Protein AF-A0AAN6GFD6-F1 (afdb_monomer_lite)

Structure (mmCIF, N/CA/C/O backbone):
data_AF-A0AAN6GFD6-F1
#
_entry.id   AF-A0AAN6GFD6-F1
#
loop_
_atom_site.group_PDB
_atom_site.id
_atom_site.type_symbol
_atom_site.label_atom_id
_atom_site.label_alt_id
_atom_site.label_comp_id
_atom_site.label_asym_id
_atom_site.label_entity_id
_atom_site.label_seq_id
_atom_site.pdbx_PDB_ins_code
_atom_site.Cartn_x
_atom_site.Cartn_y
_atom_site.Cartn_z
_atom_site.occupancy
_atom_site.B_iso_or_equiv
_atom_site.auth_seq_id
_atom_site.auth_comp_id
_atom_site.auth_asym_id
_atom_site.auth_atom_id
_atom_site.pdbx_PDB_model_num
ATOM 1 N N . MET A 1 1 ? -10.572 -31.420 23.585 1.00 39.12 1 MET A N 1
ATOM 2 C CA . MET A 1 1 ? -9.878 -30.923 24.792 1.00 39.12 1 MET A CA 1
ATOM 3 C C . MET A 1 1 ? -9.994 -29.406 24.809 1.00 39.12 1 MET A C 1
ATOM 5 O O . MET A 1 1 ? -9.438 -28.787 23.909 1.00 39.12 1 MET A O 1
ATOM 9 N N . PRO A 1 2 ? -10.768 -28.796 25.720 1.00 44.25 2 PRO A N 1
ATOM 10 C CA . PRO A 1 2 ? -10.802 -27.344 25.832 1.00 44.25 2 PRO A CA 1
ATOM 11 C C . PRO A 1 2 ? -9.477 -26.867 26.439 1.00 44.25 2 PRO A C 1
ATOM 13 O O . P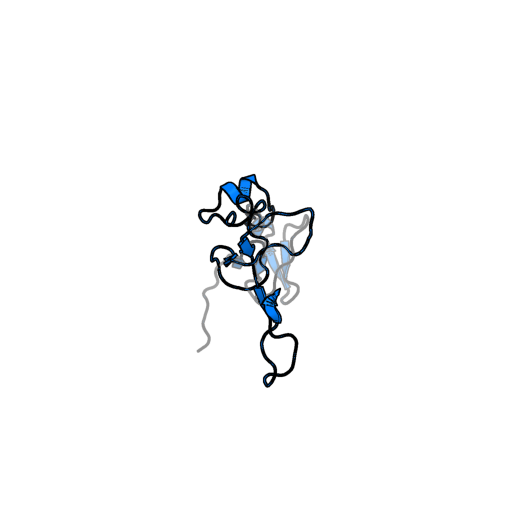RO A 1 2 ? -9.104 -27.247 27.546 1.00 44.25 2 PRO A O 1
ATOM 16 N N . SER A 1 3 ? -8.736 -26.083 25.660 1.00 44.50 3 SER A N 1
ATOM 17 C CA . SER A 1 3 ? -7.466 -25.491 26.064 1.00 44.50 3 SER A CA 1
ATOM 18 C C . SER A 1 3 ? -7.737 -24.403 27.103 1.00 44.50 3 SER A C 1
ATOM 20 O O . SER A 1 3 ? -8.156 -23.299 26.760 1.00 44.50 3 SER A O 1
ATOM 22 N N . HIS A 1 4 ? -7.520 -24.712 28.381 1.00 45.94 4 HIS A N 1
ATOM 23 C CA . HIS A 1 4 ? -7.549 -23.722 29.453 1.00 45.94 4 HIS A CA 1
ATOM 24 C C . HIS A 1 4 ? -6.319 -22.820 29.332 1.00 45.94 4 HIS A C 1
ATOM 26 O O . HIS A 1 4 ? -5.238 -23.131 29.828 1.00 45.94 4 HIS A O 1
ATOM 32 N N . ARG A 1 5 ? -6.484 -21.698 28.627 1.00 54.38 5 ARG A N 1
ATOM 33 C CA . ARG A 1 5 ? -5.522 -20.596 28.633 1.00 54.38 5 ARG A CA 1
ATOM 34 C C . ARG A 1 5 ? -5.600 -19.929 30.006 1.00 54.38 5 ARG A C 1
ATOM 36 O O . ARG A 1 5 ? -6.653 -19.419 30.383 1.00 54.38 5 ARG A O 1
ATOM 43 N N . SER A 1 6 ? -4.501 -19.969 30.752 1.00 52.78 6 SER A N 1
ATOM 44 C CA . SER A 1 6 ? -4.344 -19.255 32.021 1.00 52.78 6 SER A CA 1
ATOM 45 C C . SER A 1 6 ? -4.750 -17.785 31.846 1.00 52.78 6 SER A C 1
ATOM 47 O O . SER A 1 6 ? -4.346 -17.177 30.847 1.00 52.78 6 SER A O 1
ATOM 49 N N . PRO A 1 7 ? -5.533 -17.189 32.763 1.00 51.19 7 PRO A N 1
ATOM 50 C CA . PRO A 1 7 ? -5.899 -15.786 32.657 1.00 51.19 7 PRO A CA 1
ATOM 51 C C . PRO A 1 7 ? -4.647 -14.939 32.890 1.00 51.19 7 PRO A C 1
ATOM 53 O O . PRO A 1 7 ? -4.222 -14.728 34.023 1.00 51.19 7 PRO A O 1
ATOM 56 N N . SER A 1 8 ? -4.026 -14.465 31.809 1.00 49.62 8 SER A N 1
ATOM 57 C CA . SER A 1 8 ? -3.076 -13.365 31.914 1.00 49.62 8 SER A CA 1
ATOM 58 C C . SER A 1 8 ? -3.872 -12.124 32.308 1.00 49.62 8 SER A C 1
ATOM 60 O O . SER A 1 8 ? -4.836 -11.756 31.636 1.00 49.62 8 SER A O 1
ATOM 62 N N . THR A 1 9 ? -3.474 -11.462 33.385 1.00 58.16 9 THR A N 1
ATOM 63 C CA . THR A 1 9 ? -4.156 -10.285 33.950 1.00 58.16 9 THR A CA 1
ATOM 64 C C . THR A 1 9 ? -4.077 -9.034 33.060 1.00 58.16 9 THR A C 1
ATOM 66 O O . THR A 1 9 ? -4.578 -7.979 33.427 1.00 58.16 9 THR A O 1
ATOM 69 N N . THR A 1 10 ? -3.459 -9.131 31.882 1.00 62.75 10 THR A N 1
ATOM 70 C CA . THR A 1 10 ? -3.169 -8.030 30.951 1.00 62.75 10 THR A CA 1
ATOM 71 C C . THR A 1 10 ? -3.744 -8.318 29.564 1.00 62.75 10 THR A C 1
ATOM 73 O O . THR A 1 10 ? -3.659 -9.462 29.125 1.00 62.75 10 THR A O 1
ATOM 76 N N . ALA A 1 11 ? -4.327 -7.315 28.878 1.00 66.50 11 ALA A N 1
ATOM 77 C CA . ALA A 1 11 ? -4.856 -7.384 27.497 1.00 66.50 11 ALA A CA 1
ATOM 78 C C . ALA A 1 11 ? -3.824 -7.941 26.481 1.00 66.50 11 ALA A C 1
ATOM 80 O O . ALA A 1 11 ? -2.624 -7.762 26.671 1.00 66.50 11 ALA A O 1
ATOM 81 N N . ASP A 1 12 ? -4.266 -8.648 25.427 1.00 75.00 12 ASP A N 1
ATOM 82 C CA . ASP A 1 12 ? -3.354 -9.142 24.378 1.00 75.00 12 ASP A CA 1
ATOM 83 C C . ASP A 1 12 ? -3.026 -7.960 23.463 1.00 75.00 12 ASP A C 1
ATOM 85 O O . ASP A 1 12 ? -3.935 -7.390 22.856 1.00 75.00 12 ASP A O 1
ATOM 89 N N . LYS A 1 13 ? -1.744 -7.576 23.409 1.00 80.56 13 LYS A N 1
ATOM 90 C CA . LYS A 1 13 ? -1.256 -6.430 22.631 1.00 80.56 13 LYS A CA 1
ATOM 91 C C . LYS A 1 13 ? -0.628 -6.909 21.325 1.00 80.56 13 LYS A C 1
ATOM 93 O O . LYS A 1 13 ? 0.306 -7.709 21.361 1.00 80.56 13 LYS A O 1
ATOM 98 N N . ILE A 1 14 ? -1.110 -6.412 20.185 1.00 85.50 14 ILE A N 1
ATOM 99 C CA . ILE A 1 14 ? -0.533 -6.688 18.861 1.00 85.50 14 ILE A CA 1
ATOM 100 C C . ILE A 1 14 ? -0.401 -5.360 18.110 1.00 85.50 14 ILE A C 1
ATOM 102 O O . ILE A 1 14 ? -1.368 -4.848 17.550 1.00 85.50 14 ILE A O 1
ATOM 106 N N . GLY A 1 15 ? 0.804 -4.784 18.096 1.00 83.31 15 GLY A N 1
ATOM 107 C CA . GLY A 1 15 ? 1.035 -3.469 17.491 1.00 83.31 15 GLY A CA 1
ATOM 108 C C . GLY A 1 15 ? 0.214 -2.374 18.182 1.00 83.31 15 GLY A C 1
ATOM 109 O O . GLY A 1 15 ? 0.361 -2.173 19.384 1.00 83.31 15 GLY A O 1
ATOM 110 N N . SER A 1 16 ? -0.645 -1.686 17.422 1.00 85.06 16 SER A N 1
ATOM 111 C CA . SER A 1 16 ? -1.604 -0.685 17.924 1.00 85.06 16 SER A CA 1
ATOM 112 C C . SER A 1 16 ? -2.904 -1.271 18.474 1.00 85.06 16 SER A C 1
ATOM 114 O O . SER A 1 16 ? -3.713 -0.537 19.035 1.00 85.06 16 SER A O 1
ATOM 116 N N . LEU A 1 17 ? -3.150 -2.561 18.247 1.00 89.31 17 LEU A N 1
ATOM 117 C CA . LEU A 1 17 ? -4.444 -3.186 18.478 1.00 89.31 17 LEU A CA 1
ATOM 118 C C . LEU A 1 17 ? -4.458 -3.897 19.830 1.00 89.31 17 LEU A C 1
ATOM 120 O O . LEU A 1 17 ? -3.545 -4.664 20.161 1.00 89.31 17 LEU A O 1
ATOM 124 N N . LEU A 1 18 ? -5.527 -3.668 20.592 1.00 90.00 18 LEU A N 1
ATOM 125 C CA . LEU A 1 18 ? -5.770 -4.300 21.883 1.00 90.00 18 LEU A CA 1
ATOM 126 C C . LEU A 1 18 ? -7.027 -5.160 21.826 1.00 90.00 18 LEU A C 1
ATOM 128 O O . LEU A 1 18 ? -8.085 -4.717 21.386 1.00 90.00 18 LEU A O 1
ATOM 132 N N . PHE A 1 19 ? -6.913 -6.397 22.307 1.00 91.56 19 PHE A N 1
ATOM 133 C CA . PHE A 1 19 ? -8.012 -7.359 22.293 1.00 91.56 19 PHE A CA 1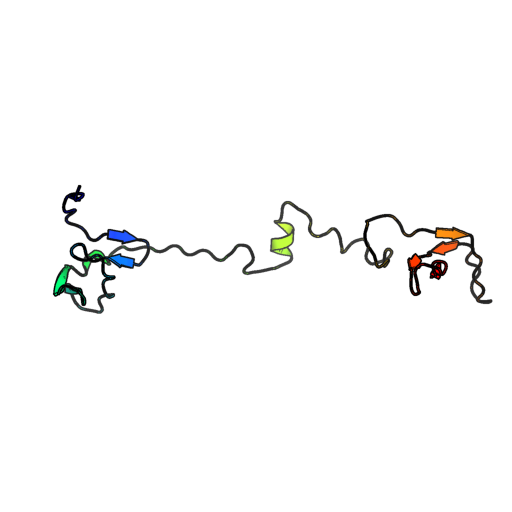
ATOM 134 C C . PHE A 1 19 ? -8.539 -7.648 23.699 1.00 91.56 19 PHE A C 1
ATOM 136 O O . PHE A 1 19 ? -7.795 -7.777 24.679 1.00 91.56 19 PHE A O 1
ATOM 143 N N . CYS A 1 20 ? -9.858 -7.795 23.786 1.00 91.06 20 CYS A N 1
ATOM 144 C CA . CYS A 1 20 ? -10.568 -8.154 24.997 1.00 91.06 20 CYS A CA 1
ATOM 145 C C . CYS A 1 20 ? -10.162 -9.557 25.465 1.00 91.06 20 CYS A C 1
ATOM 147 O O . CYS A 1 20 ? -10.341 -10.540 24.749 1.00 91.06 20 CYS A O 1
ATOM 149 N N . LYS A 1 21 ? -9.715 -9.679 26.718 1.00 87.50 21 LYS A N 1
ATOM 150 C CA . LYS A 1 21 ? -9.316 -10.965 27.322 1.00 87.50 21 LYS A CA 1
ATOM 151 C C . LYS A 1 21 ? -10.438 -11.989 27.433 1.00 87.50 21 LYS A C 1
ATOM 153 O O . LYS A 1 21 ? -10.164 -13.181 27.502 1.00 87.50 21 LYS A O 1
ATOM 158 N N . ARG A 1 22 ? -11.688 -11.526 27.489 1.00 90.44 22 ARG A N 1
ATOM 159 C CA . ARG A 1 22 ? -12.854 -12.381 27.726 1.00 90.44 22 ARG A CA 1
ATOM 160 C C . ARG A 1 22 ? -13.395 -13.003 26.440 1.00 90.44 22 ARG A C 1
ATOM 162 O O . ARG A 1 22 ? -13.709 -14.184 26.434 1.00 90.44 22 ARG A O 1
ATOM 169 N N . CYS A 1 23 ? -13.522 -12.210 25.376 1.00 92.44 23 CYS A N 1
ATOM 170 C CA . CYS A 1 23 ? -14.181 -12.633 24.134 1.00 92.44 23 CYS A CA 1
ATOM 171 C C . CYS A 1 23 ? -13.309 -12.514 22.877 1.00 92.44 23 CYS A C 1
ATOM 173 O O . CYS A 1 23 ? -13.742 -12.926 21.809 1.00 92.44 23 CYS A O 1
ATOM 175 N N . GLY A 1 24 ? -12.110 -11.932 22.973 1.00 90.19 24 GLY A N 1
ATOM 176 C CA . GLY A 1 24 ? -11.223 -11.729 21.826 1.00 90.19 24 GLY A CA 1
ATOM 177 C C . GLY A 1 24 ? -11.639 -10.607 20.868 1.00 90.19 24 GLY A C 1
ATOM 178 O O . GLY A 1 24 ? -10.968 -10.415 19.863 1.00 90.19 24 GLY A O 1
ATOM 179 N N . SER A 1 25 ? -12.705 -9.849 21.156 1.00 92.69 25 SER A N 1
ATOM 180 C CA . SER A 1 25 ? -13.077 -8.667 20.361 1.00 92.69 25 SER A CA 1
ATOM 181 C C . SER A 1 25 ? -12.010 -7.576 20.452 1.00 92.69 25 SER A C 1
ATOM 183 O O . SER A 1 25 ? -11.417 -7.389 21.517 1.00 92.69 25 SER A O 1
ATOM 185 N N . LEU A 1 26 ? -11.822 -6.815 19.372 1.00 93.25 26 LEU A N 1
ATOM 186 C CA . LEU A 1 26 ? -11.033 -5.584 19.394 1.00 93.25 26 LEU A CA 1
ATOM 187 C C . LEU A 1 26 ? -11.659 -4.593 20.394 1.00 93.25 26 LEU A C 1
ATOM 189 O O . LEU A 1 26 ? -12.887 -4.487 20.465 1.00 93.25 26 LEU A O 1
ATOM 193 N N . LEU A 1 27 ? -10.824 -3.951 21.211 1.00 91.56 27 LEU A N 1
ATOM 194 C CA . LEU A 1 27 ? -11.218 -2.881 22.125 1.00 91.56 27 LEU A CA 1
ATOM 195 C C . LEU A 1 27 ? -11.104 -1.532 21.415 1.00 91.56 27 LEU A C 1
ATOM 197 O O . LEU A 1 27 ? -10.177 -1.323 20.635 1.00 91.56 27 LEU A O 1
ATOM 201 N N . ASP A 1 28 ? -12.017 -0.618 21.727 1.00 89.12 28 ASP A N 1
ATOM 202 C CA . ASP A 1 28 ? -11.977 0.739 21.189 1.00 89.12 28 ASP A CA 1
ATOM 203 C C . ASP A 1 28 ? -10.835 1.548 21.815 1.00 89.12 28 ASP A C 1
ATOM 205 O O . ASP A 1 28 ? -10.361 1.248 22.919 1.00 89.12 28 ASP A O 1
ATOM 209 N N . ILE A 1 29 ? -10.370 2.558 21.079 1.00 87.62 29 ILE A N 1
ATOM 210 C CA . ILE A 1 29 ? -9.336 3.483 21.546 1.00 87.62 29 ILE A CA 1
ATOM 211 C C . ILE A 1 29 ? -9.998 4.460 22.530 1.00 87.62 29 ILE A C 1
ATOM 213 O O . ILE A 1 29 ? -10.943 5.148 22.132 1.00 87.62 29 ILE A O 1
ATOM 217 N N . PRO A 1 30 ? -9.539 4.539 23.792 1.00 86.94 30 PRO A N 1
ATOM 218 C CA . PRO A 1 30 ? -10.085 5.480 24.759 1.00 86.94 30 PRO A CA 1
ATOM 219 C C . PRO A 1 30 ? -9.768 6.917 24.332 1.00 86.94 30 PRO A C 1
ATOM 221 O O . PRO A 1 30 ? -8.675 7.208 23.849 1.00 86.94 30 PRO A O 1
ATOM 224 N N . GLY A 1 31 ? -10.739 7.816 24.510 1.00 83.44 31 GLY A N 1
ATOM 225 C CA . GLY A 1 31 ? -10.525 9.260 24.406 1.00 83.44 31 GLY A CA 1
ATOM 226 C C . GLY A 1 31 ? -9.931 9.807 25.706 1.00 83.44 31 GLY A C 1
ATOM 227 O O . GLY A 1 31 ? -8.745 9.661 25.961 1.00 83.44 31 GLY A O 1
ATOM 228 N N . ASN A 1 32 ? -10.783 10.403 26.546 1.00 84.62 32 ASN A N 1
ATOM 229 C CA . ASN A 1 32 ? -10.428 10.889 27.893 1.00 84.62 32 ASN A CA 1
ATOM 230 C C . ASN A 1 32 ? -10.995 9.990 29.009 1.00 84.62 32 ASN A C 1
ATOM 232 O O . ASN A 1 32 ? -11.230 10.450 30.123 1.00 84.62 32 ASN A O 1
ATOM 236 N N . GLU A 1 33 ? -11.334 8.747 28.683 1.00 88.06 33 GLU A N 1
ATOM 237 C CA . GLU A 1 33 ? -11.968 7.813 29.611 1.00 88.06 33 GLU A CA 1
ATOM 238 C C . GLU A 1 33 ? -10.904 6.938 30.268 1.00 88.06 33 GLU A C 1
ATOM 240 O O . GLU A 1 33 ? -10.075 6.368 29.567 1.00 88.06 33 GLU A O 1
ATOM 245 N N . ASP A 1 34 ? -10.975 6.759 31.589 1.00 89.56 34 ASP A N 1
ATOM 246 C CA . ASP A 1 34 ? -10.056 5.876 32.327 1.00 89.56 34 ASP A CA 1
ATOM 247 C C . ASP A 1 34 ? -10.399 4.383 32.153 1.00 89.56 34 ASP A C 1
ATOM 249 O O . ASP A 1 34 ? -9.637 3.500 32.546 1.00 89.56 34 ASP A O 1
ATOM 253 N N . ILE A 1 35 ? -11.574 4.071 31.592 1.00 91.19 35 ILE A N 1
ATOM 254 C CA . ILE A 1 35 ? -12.098 2.707 31.477 1.00 91.19 35 ILE A CA 1
ATOM 255 C C . ILE A 1 35 ? -12.664 2.476 30.080 1.00 91.19 35 I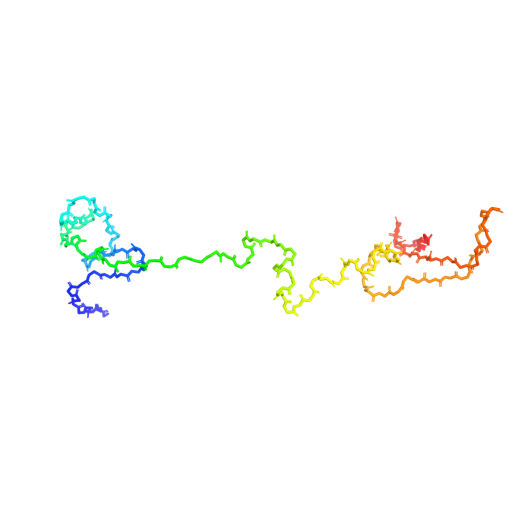LE A C 1
ATOM 257 O O . ILE A 1 35 ? -13.612 3.135 29.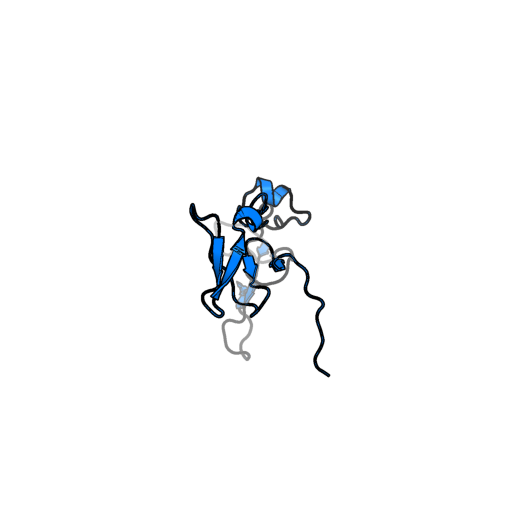668 1.00 91.19 35 ILE A O 1
ATOM 261 N N . ILE A 1 36 ? -12.175 1.439 29.408 1.00 90.75 36 ILE A N 1
ATOM 262 C CA . ILE A 1 36 ? -12.681 0.970 28.119 1.00 90.75 36 ILE A CA 1
ATOM 263 C C . ILE A 1 36 ? -13.668 -0.168 28.344 1.00 90.75 36 ILE A C 1
ATOM 265 O O . ILE A 1 36 ? -13.368 -1.156 29.022 1.00 90.75 36 ILE A O 1
ATOM 269 N N . LYS A 1 37 ? -14.843 -0.074 27.723 1.00 92.56 37 LYS A N 1
ATOM 270 C CA . LYS A 1 37 ? -15.856 -1.134 27.728 1.00 92.56 37 LYS A CA 1
ATOM 271 C C . LYS A 1 37 ? -15.819 -1.903 26.415 1.00 92.56 37 LYS A C 1
ATOM 273 O O . LYS A 1 37 ? -15.947 -1.332 25.343 1.00 92.56 37 LYS A O 1
ATOM 278 N N . CYS A 1 38 ? -15.706 -3.223 26.493 1.00 92.56 38 CYS A N 1
ATOM 279 C CA . CYS A 1 38 ? -15.815 -4.085 25.325 1.00 92.56 38 CYS A CA 1
ATOM 280 C C . CYS A 1 38 ? -17.262 -4.125 24.812 1.00 92.56 38 CYS A C 1
ATOM 282 O O . CYS A 1 38 ? -18.148 -4.593 25.529 1.00 92.56 38 CYS A O 1
ATOM 284 N N . ALA A 1 39 ? -17.486 -3.736 23.555 1.00 92.06 39 ALA A N 1
ATOM 285 C CA . ALA A 1 39 ? -18.810 -3.746 22.929 1.00 92.06 39 ALA A CA 1
ATOM 286 C C . ALA A 1 39 ? -19.464 -5.144 22.868 1.00 92.06 39 ALA A C 1
ATOM 288 O O . ALA A 1 39 ? -20.678 -5.263 22.992 1.00 92.06 39 ALA A O 1
ATOM 289 N N . ALA A 1 40 ? -18.672 -6.213 22.722 1.00 93.00 40 ALA A N 1
ATOM 290 C CA . ALA A 1 40 ? -19.195 -7.570 22.533 1.00 93.00 40 ALA A CA 1
ATOM 291 C C . ALA A 1 40 ? -19.622 -8.278 23.833 1.00 93.00 40 ALA A C 1
ATOM 293 O O . ALA A 1 40 ? -20.582 -9.041 23.837 1.00 93.00 40 ALA A O 1
ATOM 294 N N . CYS A 1 41 ? -18.891 -8.081 24.935 1.00 93.62 41 CYS A N 1
ATOM 295 C CA . CYS A 1 41 ? -19.097 -8.846 26.178 1.00 93.62 41 CYS A CA 1
ATOM 296 C C . CYS A 1 41 ? -19.156 -7.986 27.446 1.00 93.62 41 CYS A C 1
ATOM 298 O O . CYS A 1 41 ? -19.035 -8.526 28.552 1.00 93.62 41 CYS A O 1
ATOM 300 N N . THR A 1 42 ? -19.237 -6.661 27.267 1.00 92.31 42 THR A N 1
ATOM 301 C CA . THR A 1 42 ? -19.335 -5.622 28.308 1.00 92.31 42 THR A CA 1
ATOM 302 C C . THR A 1 42 ? -18.229 -5.658 29.363 1.00 92.31 42 THR A C 1
ATOM 304 O O . THR A 1 42 ? -18.367 -5.079 30.440 1.00 92.31 42 THR A O 1
ATOM 307 N N . TYR A 1 43 ? -17.121 -6.346 29.081 1.00 92.06 43 TYR A N 1
ATOM 308 C CA . TYR A 1 43 ? -15.963 -6.377 29.964 1.00 92.06 43 TYR A CA 1
ATOM 309 C C . TYR A 1 43 ? -15.280 -5.012 29.999 1.00 92.06 43 TYR A C 1
ATOM 311 O O . TYR A 1 43 ? -15.021 -4.431 28.947 1.00 92.06 43 TYR A O 1
ATOM 319 N N . THR A 1 44 ? -14.978 -4.531 31.198 1.00 91.31 44 THR A N 1
ATOM 320 C CA . THR A 1 44 ? -14.265 -3.277 31.445 1.00 91.31 44 THR A CA 1
ATOM 321 C C . THR A 1 44 ? -12.774 -3.529 31.605 1.00 91.31 44 THR A C 1
ATOM 323 O O . THR A 1 44 ? -12.388 -4.463 32.307 1.00 91.31 44 THR A O 1
ATOM 326 N N . GLN A 1 45 ? -11.956 -2.680 30.995 1.00 87.38 45 GLN A N 1
ATOM 327 C CA . GLN A 1 45 ? -10.502 -2.671 31.126 1.00 87.38 45 GLN A CA 1
ATOM 328 C C . GLN A 1 45 ? -10.004 -1.250 31.370 1.00 87.38 45 GLN A C 1
ATOM 330 O O . GLN A 1 45 ? -10.632 -0.300 30.918 1.00 87.38 45 GLN A O 1
ATOM 335 N N . ASP A 1 46 ? -8.885 -1.116 32.071 1.00 90.19 46 ASP A N 1
ATOM 336 C CA . ASP A 1 46 ? -8.245 0.174 32.335 1.00 90.19 46 ASP A CA 1
ATOM 337 C C . ASP A 1 46 ? -7.649 0.765 31.042 1.00 90.19 46 ASP A C 1
ATOM 339 O O . ASP A 1 46 ? -7.007 0.053 30.258 1.00 90.19 46 ASP A O 1
ATOM 343 N N . ALA A 1 47 ? -7.883 2.056 30.804 1.00 88.25 47 ALA A N 1
ATOM 344 C CA . ALA A 1 47 ? -7.386 2.780 29.640 1.00 88.25 47 ALA A CA 1
ATOM 345 C C . ALA A 1 47 ? -5.866 2.952 29.629 1.00 88.25 47 ALA A C 1
ATOM 347 O O . ALA A 1 47 ? -5.282 2.991 28.547 1.00 88.25 47 ALA A O 1
ATOM 348 N N . SER A 1 48 ? -5.211 2.908 30.793 1.00 86.44 48 SER A N 1
ATOM 349 C CA . SER A 1 48 ? -3.745 2.950 30.917 1.00 86.44 48 SER A CA 1
ATOM 350 C C . SER A 1 48 ? -3.030 1.815 30.173 1.00 86.44 48 SER A C 1
ATOM 352 O O . SER A 1 48 ? -1.830 1.870 29.908 1.00 86.44 48 SER A O 1
ATOM 354 N N . ILE A 1 49 ? -3.758 0.772 29.757 1.00 83.06 49 ILE A N 1
ATOM 355 C CA . ILE A 1 49 ? -3.227 -0.283 28.888 1.00 83.06 49 ILE A CA 1
ATOM 356 C C . ILE A 1 49 ? -2.777 0.278 27.524 1.00 83.06 49 ILE A C 1
ATOM 358 O O . ILE A 1 49 ? -1.869 -0.312 26.918 1.00 83.06 49 ILE A O 1
ATOM 362 N N . TYR A 1 50 ? -3.370 1.389 27.065 1.00 82.94 50 TYR A N 1
ATOM 363 C CA . TYR A 1 50 ? -2.967 2.109 25.854 1.00 82.94 50 TYR A CA 1
ATOM 364 C C . TYR A 1 50 ? -1.728 2.998 26.048 1.00 82.94 50 TYR A C 1
ATOM 366 O O . TYR A 1 50 ? -1.115 3.411 25.059 1.00 82.94 50 TYR A O 1
ATOM 374 N N . ASP A 1 51 ? -1.312 3.259 27.286 1.00 82.69 51 ASP A N 1
ATOM 375 C CA . ASP A 1 51 ? -0.161 4.116 27.547 1.00 82.69 51 ASP A CA 1
ATOM 376 C C . ASP A 1 51 ? 1.154 3.441 27.136 1.00 82.69 51 ASP A C 1
ATOM 378 O O . ASP A 1 51 ? 1.309 2.214 27.157 1.00 82.69 51 ASP A O 1
ATOM 382 N N . ASN A 1 52 ? 2.138 4.269 26.773 1.00 78.75 52 ASN A N 1
ATOM 383 C CA . ASN A 1 52 ? 3.493 3.856 26.389 1.00 78.75 52 ASN A CA 1
ATOM 384 C C . ASN A 1 52 ? 3.569 2.886 25.191 1.00 78.75 52 ASN A C 1
ATOM 386 O O . ASN A 1 52 ? 4.562 2.171 25.027 1.00 78.75 52 ASN A O 1
ATOM 390 N N . MET A 1 53 ? 2.557 2.864 24.317 1.00 79.44 53 MET A N 1
ATOM 391 C CA . MET A 1 53 ? 2.617 2.100 23.070 1.00 79.44 53 MET A CA 1
ATOM 392 C C . MET A 1 53 ? 3.370 2.886 21.995 1.00 79.44 53 MET A C 1
ATOM 394 O O . MET A 1 53 ? 2.959 3.969 21.587 1.00 79.44 53 MET A O 1
ATOM 398 N N . THR A 1 54 ? 4.481 2.327 21.513 1.00 86.25 54 THR A N 1
ATOM 399 C CA . THR A 1 54 ? 5.273 2.920 20.429 1.00 86.25 54 THR A CA 1
ATOM 400 C C . THR A 1 54 ? 5.139 2.082 19.165 1.00 86.25 54 THR A C 1
ATOM 402 O O . THR A 1 54 ? 5.387 0.877 19.164 1.00 86.25 54 THR A O 1
ATOM 405 N N . ILE A 1 55 ? 4.735 2.726 18.071 1.00 86.69 55 ILE A N 1
ATOM 406 C CA . ILE A 1 55 ? 4.613 2.092 16.757 1.00 86.69 55 ILE A CA 1
ATOM 407 C C . ILE A 1 55 ? 5.671 2.717 15.862 1.00 86.69 55 ILE A C 1
ATOM 409 O O . ILE A 1 55 ? 5.614 3.905 15.554 1.00 86.69 55 ILE A O 1
ATOM 413 N N . GLN A 1 56 ? 6.645 1.913 15.446 1.00 91.88 56 GLN A N 1
ATOM 414 C CA . GLN A 1 56 ? 7.649 2.347 14.484 1.00 91.88 56 GLN A CA 1
ATOM 415 C C . GLN A 1 56 ? 7.218 1.934 13.083 1.00 91.88 56 GLN A C 1
ATOM 417 O O . GLN A 1 56 ? 7.255 0.755 12.732 1.00 91.88 56 GLN A O 1
ATOM 422 N N . THR A 1 57 ? 6.833 2.911 12.271 1.00 93.62 57 THR A N 1
ATOM 423 C CA . THR A 1 57 ? 6.605 2.713 10.841 1.00 93.62 57 THR A CA 1
ATOM 424 C C . THR A 1 57 ? 7.841 3.156 10.064 1.00 93.62 57 THR A C 1
ATOM 426 O O . THR A 1 57 ? 8.515 4.127 10.411 1.00 93.62 57 THR A O 1
ATOM 429 N N . LYS A 1 58 ? 8.178 2.413 9.011 1.00 95.00 58 LYS A N 1
ATOM 430 C CA . LYS A 1 58 ? 9.220 2.784 8.050 1.00 95.00 58 LYS A CA 1
ATOM 431 C C . LYS A 1 58 ? 8.589 2.817 6.669 1.00 95.00 58 LYS A C 1
ATOM 433 O O . LYS A 1 58 ? 7.707 2.010 6.377 1.00 95.00 58 LYS A O 1
ATOM 438 N N . SER A 1 59 ? 9.027 3.749 5.831 1.00 95.75 59 SER A N 1
ATOM 439 C CA . SER A 1 59 ? 8.606 3.771 4.434 1.00 95.75 59 SER A CA 1
ATOM 440 C C . SER A 1 59 ? 9.090 2.513 3.713 1.00 95.75 59 SER A C 1
ATOM 442 O O . SER A 1 59 ? 10.146 1.959 4.032 1.00 95.75 59 SER A O 1
ATOM 444 N N . HIS A 1 60 ? 8.312 2.067 2.726 1.00 93.12 60 HIS A N 1
ATOM 445 C CA . HIS A 1 60 ? 8.740 0.997 1.830 1.00 93.12 60 HIS A CA 1
ATOM 446 C C . HIS A 1 60 ? 10.056 1.407 1.134 1.00 93.12 60 HIS A C 1
ATOM 448 O O . HIS A 1 60 ? 10.195 2.582 0.773 1.00 93.12 60 HIS A O 1
ATOM 454 N N . PRO A 1 61 ? 11.021 0.490 0.919 1.00 87.81 61 PRO A N 1
ATOM 455 C CA . PRO A 1 61 ? 12.294 0.812 0.266 1.00 87.81 61 PRO A CA 1
ATOM 456 C C . PRO A 1 61 ? 12.127 1.493 -1.100 1.00 87.81 61 PRO A C 1
ATOM 458 O O . PRO A 1 61 ? 12.948 2.337 -1.450 1.00 87.81 61 PRO A O 1
ATOM 461 N N . ASP A 1 62 ? 11.036 1.214 -1.811 1.00 85.56 62 ASP A N 1
ATOM 462 C CA . ASP A 1 62 ? 10.742 1.793 -3.130 1.00 85.56 62 ASP A CA 1
ATOM 463 C C . ASP A 1 62 ? 9.705 2.926 -3.104 1.00 85.56 62 ASP A C 1
ATOM 465 O O . ASP A 1 62 ? 9.293 3.406 -4.152 1.00 85.56 62 ASP A O 1
ATOM 469 N N . ALA A 1 63 ? 9.291 3.402 -1.922 1.00 92.00 63 ALA A N 1
ATOM 470 C CA . ALA A 1 63 ? 8.339 4.516 -1.815 1.00 92.00 63 ALA A CA 1
ATOM 471 C C . ALA A 1 63 ? 8.879 5.832 -2.411 1.00 92.00 63 ALA A C 1
ATOM 473 O O . ALA A 1 63 ? 8.108 6.737 -2.717 1.00 92.00 63 ALA A O 1
ATOM 474 N N . PHE A 1 64 ? 10.204 5.941 -2.563 1.00 90.88 64 PHE A N 1
ATOM 475 C CA . PHE A 1 64 ? 10.890 7.138 -3.050 1.00 90.88 64 PHE A CA 1
ATOM 476 C C . PHE A 1 64 ? 11.948 6.769 -4.103 1.00 90.88 64 PHE A C 1
ATOM 478 O O . PHE A 1 64 ? 13.144 6.711 -3.769 1.00 90.88 64 PHE A O 1
ATOM 485 N N . PRO A 1 65 ? 11.537 6.485 -5.354 1.00 89.69 65 PRO A N 1
ATOM 486 C CA . PRO A 1 65 ? 12.471 6.231 -6.444 1.00 89.69 65 PRO A CA 1
ATOM 487 C C . PRO A 1 65 ? 13.264 7.507 -6.753 1.00 89.69 65 PRO A C 1
ATOM 489 O O . PRO A 1 65 ? 12.703 8.588 -6.913 1.00 89.69 65 PRO A O 1
ATOM 492 N N . SER A 1 66 ? 14.591 7.400 -6.783 1.00 90.25 66 SER A N 1
ATOM 493 C CA . SER A 1 66 ? 15.491 8.512 -7.112 1.00 90.25 66 SER A CA 1
ATOM 494 C C . SER A 1 66 ? 16.833 7.991 -7.609 1.00 90.25 66 SER A C 1
ATOM 496 O O . SER A 1 66 ? 17.230 6.877 -7.260 1.00 90.25 66 SER A O 1
ATOM 498 N N . VAL A 1 67 ? 17.569 8.829 -8.343 1.00 88.62 67 VAL A N 1
ATOM 499 C CA . VAL A 1 67 ? 18.930 8.518 -8.818 1.00 88.62 67 VAL A CA 1
ATOM 500 C C . VAL A 1 67 ? 19.853 8.160 -7.646 1.00 88.62 67 VAL A C 1
ATOM 502 O O . VAL A 1 67 ? 20.551 7.153 -7.679 1.00 88.62 67 VAL A O 1
ATOM 505 N N . LEU A 1 68 ? 19.791 8.915 -6.542 1.00 88.94 68 LEU A N 1
ATOM 506 C CA . LEU A 1 68 ? 20.579 8.629 -5.335 1.00 88.94 68 LEU A CA 1
ATOM 507 C C . LEU A 1 68 ? 20.241 7.271 -4.702 1.00 88.94 68 LEU A C 1
ATOM 509 O O . LEU A 1 68 ? 21.117 6.637 -4.117 1.00 88.94 68 LEU A O 1
ATOM 513 N N . ARG A 1 69 ? 18.982 6.822 -4.791 1.00 85.88 69 ARG A N 1
ATOM 514 C CA . ARG A 1 69 ? 18.568 5.497 -4.312 1.00 85.88 69 ARG A CA 1
ATOM 515 C C . ARG A 1 69 ? 19.019 4.395 -5.263 1.00 85.88 69 ARG A C 1
ATOM 517 O O . ARG A 1 69 ? 19.491 3.370 -4.784 1.00 85.88 69 ARG A O 1
ATOM 524 N N . GLN A 1 70 ? 18.918 4.614 -6.571 1.00 85.19 70 GLN A N 1
ATOM 525 C CA . GLN A 1 70 ? 19.417 3.685 -7.584 1.00 85.19 70 GLN A CA 1
ATOM 526 C C . GLN A 1 70 ? 20.925 3.454 -7.419 1.00 85.19 70 GLN A C 1
ATOM 528 O O . GLN A 1 70 ? 21.367 2.313 -7.390 1.00 85.19 70 GLN A O 1
ATOM 533 N N . ASN A 1 71 ? 21.690 4.510 -7.131 1.00 85.12 71 ASN A N 1
ATOM 534 C CA . ASN A 1 71 ? 23.126 4.423 -6.834 1.00 85.12 71 ASN A CA 1
ATOM 535 C C . ASN A 1 71 ? 23.461 3.664 -5.533 1.00 85.12 71 ASN A C 1
ATOM 537 O O . ASN A 1 71 ? 24.617 3.325 -5.302 1.00 85.12 71 ASN A O 1
ATOM 541 N N . ARG A 1 72 ? 22.477 3.411 -4.656 1.00 84.69 72 ARG A N 1
ATOM 542 C CA . ARG A 1 72 ? 22.634 2.572 -3.453 1.00 84.69 72 ARG A CA 1
ATOM 543 C C . ARG A 1 72 ? 22.268 1.105 -3.695 1.00 84.69 72 ARG A C 1
ATOM 545 O O . ARG A 1 72 ? 22.436 0.297 -2.783 1.00 84.69 72 ARG A O 1
ATOM 552 N N . GLN A 1 73 ? 21.731 0.757 -4.865 1.00 83.75 73 GLN A N 1
ATOM 553 C CA . GLN A 1 73 ? 21.413 -0.626 -5.210 1.00 83.75 73 GLN A CA 1
ATOM 554 C C . GLN A 1 73 ? 22.700 -1.381 -5.566 1.00 83.75 73 GLN A C 1
ATOM 556 O O . GLN A 1 73 ? 23.562 -0.865 -6.268 1.00 83.75 73 GLN A O 1
ATOM 561 N N . LEU A 1 74 ? 22.826 -2.617 -5.072 1.00 80.31 74 LEU A N 1
ATOM 562 C CA . LEU A 1 74 ? 23.982 -3.486 -5.347 1.00 80.31 74 LEU A CA 1
ATOM 563 C C . LEU A 1 74 ? 24.013 -3.988 -6.795 1.00 80.31 74 LEU A C 1
ATOM 565 O O . LEU A 1 74 ? 25.061 -4.389 -7.290 1.00 80.31 74 LEU A O 1
ATOM 569 N N . VAL A 1 75 ? 22.855 -3.982 -7.455 1.00 81.31 75 VAL A N 1
ATOM 570 C CA . VAL A 1 75 ? 22.717 -4.295 -8.873 1.00 81.31 75 VAL A CA 1
ATOM 571 C C . VAL A 1 75 ? 22.555 -2.989 -9.635 1.00 81.31 75 VAL A C 1
ATOM 573 O O . VAL A 1 75 ? 21.648 -2.203 -9.357 1.00 81.31 75 VAL A O 1
ATOM 576 N N . SER A 1 76 ? 23.433 -2.750 -10.605 1.00 65.50 76 SER A N 1
ATOM 577 C CA . SER A 1 76 ? 23.250 -1.665 -11.558 1.00 65.50 76 SER A CA 1
ATOM 578 C C . SER A 1 76 ? 22.074 -2.029 -12.463 1.00 65.50 76 SER A C 1
ATOM 580 O O . SER A 1 76 ? 22.227 -2.719 -13.467 1.00 65.50 76 SER A O 1
ATOM 582 N N . SER A 1 77 ? 20.881 -1.538 -12.132 1.00 61.00 77 SER A N 1
ATOM 583 C CA . SER A 1 77 ? 19.800 -1.415 -13.121 1.00 61.00 77 SER A CA 1
ATOM 584 C C . SER A 1 77 ? 20.183 -0.444 -14.249 1.00 61.00 77 SER A C 1
ATOM 586 O O . SER A 1 77 ? 19.550 -0.432 -15.300 1.00 61.00 77 SER A O 1
ATOM 588 N N . VAL A 1 78 ? 21.275 0.311 -14.066 1.00 56.06 78 VAL A N 1
ATOM 589 C CA . VAL A 1 78 ? 22.020 1.017 -15.113 1.00 56.06 78 VAL A CA 1
ATOM 590 C C . VAL A 1 78 ? 22.786 0.008 -15.981 1.00 56.06 78 VAL A C 1
ATOM 592 O O . VAL A 1 78 ? 24.006 0.005 -16.049 1.00 56.06 78 VAL A O 1
ATOM 595 N N . ALA A 1 79 ? 22.057 -0.892 -16.631 1.00 52.25 79 ALA A N 1
ATOM 596 C CA . ALA A 1 79 ? 22.528 -1.538 -17.851 1.00 52.25 79 ALA A CA 1
ATOM 597 C C . ALA A 1 79 ? 22.110 -0.732 -19.100 1.00 52.25 79 ALA A C 1
ATOM 599 O O . ALA A 1 79 ? 22.364 -1.165 -20.215 1.00 52.25 79 ALA A O 1
ATOM 600 N N . GLN A 1 80 ? 21.433 0.414 -18.940 1.00 50.53 80 GLN A N 1
ATOM 601 C CA . GLN A 1 80 ? 20.816 1.169 -20.037 1.00 50.53 80 GLN A CA 1
ATOM 602 C C . GLN A 1 80 ? 20.843 2.677 -19.750 1.00 50.53 80 GLN A C 1
ATOM 604 O O . GLN A 1 80 ? 19.846 3.269 -19.353 1.00 50.53 80 GLN A O 1
ATOM 609 N N . ALA A 1 81 ? 22.005 3.299 -19.901 1.00 46.75 81 ALA A N 1
ATOM 610 C CA . ALA A 1 81 ? 22.111 4.749 -20.120 1.00 46.75 81 ALA A CA 1
ATOM 611 C C . ALA A 1 81 ? 23.424 5.111 -20.830 1.00 46.75 81 ALA A C 1
ATOM 613 O O . ALA A 1 81 ? 23.496 6.144 -21.478 1.00 46.75 81 ALA A O 1
ATOM 614 N N . GLU A 1 82 ? 24.433 4.237 -20.769 1.00 43.44 82 GLU A N 1
ATOM 615 C CA . GLU A 1 82 ? 25.748 4.459 -21.392 1.00 43.44 82 GLU A CA 1
ATOM 616 C C . GLU A 1 82 ? 25.914 3.741 -22.749 1.00 43.44 82 GLU A C 1
ATOM 618 O O . GLU A 1 82 ? 27.009 3.694 -23.297 1.00 43.44 82 GLU A O 1
ATOM 623 N N . SER A 1 83 ? 24.830 3.202 -23.319 1.00 42.19 83 SER A N 1
ATOM 624 C CA . SER A 1 83 ? 24.800 2.635 -24.681 1.00 42.19 83 SER A CA 1
ATOM 625 C C . SER A 1 83 ? 23.717 3.254 -25.576 1.00 42.19 83 SER A C 1
ATOM 627 O O . SER A 1 83 ? 23.438 2.741 -26.659 1.00 42.19 83 SER A O 1
ATOM 629 N N . LEU A 1 84 ? 23.088 4.354 -25.138 1.00 42.16 84 LEU A N 1
ATOM 630 C CA . LEU A 1 84 ? 21.990 5.002 -25.869 1.00 42.16 84 LEU A CA 1
ATOM 631 C C . LEU A 1 84 ? 22.443 5.868 -27.052 1.00 42.16 84 LEU A C 1
ATOM 633 O O . LEU A 1 84 ? 21.595 6.419 -27.747 1.00 42.16 84 LEU A O 1
ATOM 637 N N . ASP A 1 85 ? 23.746 5.906 -27.328 1.00 38.94 85 ASP A N 1
ATOM 638 C CA . ASP A 1 85 ? 24.285 6.540 -28.528 1.00 38.94 85 ASP A CA 1
ATOM 639 C C . ASP A 1 85 ? 24.644 5.518 -29.625 1.00 38.94 85 ASP A C 1
ATOM 641 O O . ASP A 1 85 ? 25.149 5.920 -30.670 1.00 38.94 85 ASP A O 1
ATOM 645 N N . THR A 1 86 ? 24.443 4.199 -29.433 1.00 42.91 86 THR A N 1
ATOM 646 C CA . THR A 1 86 ? 24.837 3.221 -30.481 1.00 42.91 86 THR A CA 1
ATOM 647 C C . THR A 1 86 ? 24.141 1.859 -30.531 1.00 42.91 86 THR A C 1
ATOM 649 O O . THR A 1 86 ? 24.567 1.042 -31.334 1.00 42.91 86 THR A O 1
ATOM 652 N N . GLU A 1 87 ? 23.102 1.562 -29.747 1.00 43.91 87 GLU A N 1
ATOM 653 C CA . GLU A 1 87 ? 22.421 0.253 -29.857 1.00 43.91 87 GLU A CA 1
ATOM 654 C C . GLU A 1 87 ? 20.896 0.427 -29.719 1.00 43.91 87 GLU A C 1
ATOM 656 O O . GLU A 1 87 ? 20.302 0.176 -28.667 1.00 43.91 87 GLU A O 1
ATOM 661 N N . ALA A 1 88 ? 20.246 0.892 -30.790 1.00 36.50 88 ALA A N 1
ATOM 662 C CA . ALA A 1 88 ? 18.788 0.962 -30.906 1.00 36.50 88 ALA A CA 1
ATOM 663 C C . ALA A 1 88 ? 18.266 -0.226 -31.732 1.00 36.50 88 ALA A C 1
ATOM 665 O O . ALA A 1 88 ? 17.653 -0.049 -32.779 1.00 36.50 88 ALA A O 1
ATOM 666 N N . GLY A 1 89 ? 18.498 -1.448 -31.246 1.00 36.94 89 GLY A N 1
ATOM 667 C CA . GLY A 1 89 ? 17.971 -2.676 -31.842 1.00 36.94 89 GLY A CA 1
ATOM 668 C C . GLY A 1 89 ? 16.830 -3.273 -31.028 1.00 36.94 89 GLY A C 1
ATOM 669 O O . GLY A 1 89 ? 17.043 -3.856 -29.966 1.00 36.94 89 GLY A O 1
ATOM 670 N N . ALA A 1 90 ? 15.601 -3.142 -31.525 1.00 37.47 90 ALA A N 1
ATOM 671 C CA . ALA A 1 90 ? 14.428 -3.789 -30.957 1.00 37.47 90 ALA A CA 1
ATOM 672 C C . ALA A 1 90 ? 14.512 -5.320 -31.109 1.00 37.47 90 ALA A C 1
ATOM 674 O O . ALA A 1 90 ? 14.509 -5.835 -32.222 1.00 37.47 90 ALA A O 1
ATOM 675 N N . GLY A 1 91 ? 14.497 -6.042 -29.983 1.00 35.25 91 GLY A N 1
ATOM 676 C CA . GLY A 1 91 ? 14.196 -7.477 -29.942 1.00 35.25 91 GLY A CA 1
ATOM 677 C C . GLY A 1 91 ? 15.283 -8.355 -29.322 1.00 35.25 91 GLY A C 1
ATOM 678 O O . GLY A 1 91 ? 16.118 -8.901 -30.022 1.00 35.25 91 GLY A O 1
ATOM 679 N N . GLY A 1 92 ? 15.200 -8.554 -28.002 1.00 36.34 92 GLY A N 1
ATOM 680 C CA . GLY A 1 92 ? 15.611 -9.784 -27.311 1.00 36.34 92 GLY A CA 1
ATOM 681 C C . GLY A 1 92 ? 17.038 -10.312 -27.516 1.00 36.34 92 GLY A C 1
ATOM 682 O O . GLY A 1 92 ? 17.242 -11.250 -28.276 1.00 36.34 92 GLY A O 1
ATOM 683 N N . GLY A 1 93 ? 17.971 -9.846 -26.681 1.00 33.88 93 GLY A N 1
ATOM 684 C CA . GLY A 1 93 ? 19.246 -10.524 -26.407 1.00 33.88 93 GLY A CA 1
ATOM 685 C C . GLY A 1 93 ? 20.450 -9.629 -26.672 1.00 33.88 93 GLY A C 1
ATOM 686 O O . GLY A 1 93 ? 20.759 -9.346 -27.818 1.00 33.88 93 GLY A O 1
ATOM 687 N N . GLY A 1 94 ? 21.122 -9.186 -25.604 1.00 37.81 94 GLY A N 1
ATOM 688 C CA . GLY A 1 94 ? 22.266 -8.271 -25.656 1.00 37.81 94 GLY A CA 1
ATOM 689 C C . GLY A 1 94 ? 23.453 -8.816 -26.450 1.00 37.81 94 GLY A C 1
ATOM 690 O O . GLY A 1 94 ? 24.346 -9.457 -25.895 1.00 37.81 94 GLY A O 1
ATOM 691 N N . GLY A 1 95 ? 23.465 -8.524 -27.743 1.00 45.94 95 GLY A N 1
ATOM 692 C CA . GLY A 1 95 ? 24.566 -8.746 -28.661 1.00 45.94 95 GLY A CA 1
ATOM 693 C C . GLY A 1 95 ? 24.676 -7.539 -29.579 1.00 45.94 95 GLY A C 1
ATOM 694 O O . GLY A 1 95 ? 23.658 -6.991 -29.984 1.00 45.94 95 GLY A O 1
ATOM 695 N N . LYS A 1 96 ? 25.922 -7.150 -29.862 1.00 55.72 96 LYS A N 1
ATOM 696 C CA . LYS A 1 96 ? 26.289 -6.064 -30.774 1.00 55.72 96 LYS A CA 1
ATOM 697 C C . LYS A 1 96 ? 25.440 -6.109 -32.041 1.00 55.72 96 LYS A C 1
ATOM 699 O O . LYS A 1 96 ? 25.273 -7.195 -32.604 1.00 55.72 96 LYS A O 1
ATOM 704 N N . GLU A 1 97 ? 24.981 -4.948 -32.494 1.00 69.94 97 GLU A N 1
ATOM 705 C CA . GLU A 1 97 ? 24.259 -4.788 -33.759 1.00 69.94 97 GLU A CA 1
ATOM 706 C C . GLU A 1 97 ? 24.931 -5.591 -34.895 1.00 69.94 97 GLU A C 1
ATOM 708 O O . GLU A 1 97 ? 26.125 -5.432 -35.178 1.00 69.94 97 GLU A O 1
ATOM 713 N N . ALA A 1 98 ? 24.192 -6.519 -35.515 1.00 82.31 98 ALA A N 1
ATOM 714 C CA . ALA A 1 98 ? 24.731 -7.373 -36.570 1.00 82.31 98 ALA A CA 1
ATOM 715 C C . ALA A 1 98 ? 24.935 -6.552 -37.849 1.00 82.31 98 ALA A C 1
ATOM 717 O O . ALA A 1 98 ? 24.004 -5.925 -38.348 1.00 82.31 98 ALA A O 1
ATOM 718 N N . THR A 1 99 ? 26.156 -6.570 -38.388 1.00 88.00 99 THR A N 1
ATOM 719 C CA . THR A 1 99 ? 26.536 -5.781 -39.570 1.00 88.00 99 THR A CA 1
ATOM 720 C C . THR A 1 99 ? 26.857 -6.669 -40.771 1.00 88.00 99 THR A C 1
ATOM 722 O O . THR A 1 99 ? 27.399 -7.768 -40.631 1.00 88.00 99 THR A O 1
ATOM 725 N N . MET A 1 100 ? 26.529 -6.190 -41.970 1.00 86.88 100 MET A N 1
ATOM 726 C CA . MET A 1 100 ? 26.803 -6.835 -43.256 1.00 86.88 100 MET A CA 1
ATOM 727 C C . MET A 1 100 ? 27.436 -5.836 -44.233 1.00 86.88 100 MET A C 1
ATOM 729 O O . MET A 1 100 ? 27.184 -4.635 -44.166 1.00 86.88 100 MET A O 1
ATOM 733 N N . ARG A 1 101 ? 28.261 -6.344 -45.160 1.00 89.94 101 ARG A N 1
ATOM 734 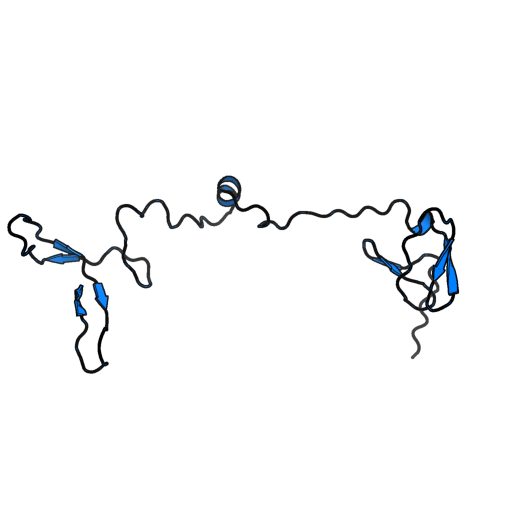C CA . ARG A 1 101 ? 28.824 -5.563 -46.269 1.00 89.94 101 ARG A CA 1
ATOM 735 C C . ARG A 1 101 ? 27.779 -5.345 -47.355 1.00 89.94 101 ARG A C 1
ATOM 737 O O . ARG A 1 101 ? 27.658 -6.161 -48.268 1.00 89.94 101 ARG A O 1
ATOM 744 N N . GLU A 1 102 ? 27.055 -4.244 -47.251 1.00 87.56 102 GLU A N 1
ATOM 745 C CA . GLU A 1 102 ? 26.123 -3.779 -48.269 1.00 87.56 102 GLU A CA 1
ATOM 746 C C . GLU A 1 102 ? 26.346 -2.286 -48.502 1.00 87.56 102 GLU A C 1
ATOM 748 O O . GLU A 1 102 ? 26.318 -1.480 -47.571 1.00 87.56 102 GLU A O 1
ATOM 753 N N . LYS A 1 103 ? 26.626 -1.919 -49.758 1.00 89.56 103 LYS A N 1
ATOM 754 C CA . LYS A 1 103 ? 26.906 -0.529 -50.113 1.00 89.56 103 LYS A CA 1
ATOM 755 C C . LYS A 1 103 ? 25.616 0.284 -50.084 1.00 89.56 103 LYS A C 1
ATOM 757 O O . LYS A 1 103 ? 24.615 -0.121 -50.671 1.00 89.56 103 LYS A O 1
ATOM 762 N N . CYS A 1 104 ? 25.664 1.464 -49.469 1.00 87.00 104 CYS A N 1
ATOM 763 C CA . CYS A 1 104 ? 24.519 2.363 -49.458 1.00 87.00 104 CYS A CA 1
ATOM 764 C C . CYS A 1 104 ? 24.111 2.753 -50.889 1.00 87.00 104 CYS A C 1
ATOM 766 O O . CYS A 1 104 ? 24.920 3.241 -51.676 1.00 87.00 104 CYS A O 1
ATOM 768 N N . VAL A 1 105 ? 22.831 2.559 -51.217 1.00 87.25 105 VAL A N 1
ATOM 769 C CA . VAL A 1 105 ? 22.267 2.899 -52.536 1.00 87.25 105 VAL A CA 1
ATOM 770 C C . VAL A 1 105 ? 22.061 4.414 -52.690 1.00 87.25 105 VAL A C 1
ATOM 772 O O . VAL A 1 105 ? 21.881 4.916 -53.798 1.00 87.25 105 VAL A O 1
ATOM 775 N N . ASN A 1 106 ? 22.099 5.172 -51.587 1.00 88.56 106 ASN A N 1
ATOM 776 C CA . ASN A 1 106 ? 21.991 6.625 -51.631 1.00 88.56 106 ASN A CA 1
ATOM 777 C C . ASN A 1 106 ? 23.270 7.224 -52.251 1.00 88.56 106 ASN A C 1
ATOM 779 O O . ASN A 1 106 ? 24.338 7.072 -51.663 1.00 88.56 106 ASN A O 1
ATOM 783 N N . PRO A 1 107 ? 23.186 7.967 -53.371 1.00 88.00 107 PRO A N 1
ATOM 784 C CA . PRO A 1 107 ? 24.355 8.526 -54.058 1.00 88.00 107 PRO A CA 1
ATOM 785 C C . PRO A 1 107 ? 25.161 9.535 -53.222 1.00 88.00 107 PRO A C 1
ATOM 787 O O . PRO A 1 107 ? 26.288 9.859 -53.583 1.00 88.00 107 PRO A O 1
ATOM 790 N N . ASN A 1 108 ? 24.606 10.019 -52.107 1.00 92.62 108 ASN A N 1
ATOM 791 C CA . ASN A 1 108 ? 25.285 10.917 -51.169 1.00 92.62 108 ASN A CA 1
ATOM 792 C C . ASN A 1 108 ? 25.961 10.178 -49.995 1.00 92.62 108 ASN A C 1
ATOM 794 O O . ASN A 1 108 ? 26.460 10.828 -49.079 1.00 92.62 108 ASN A O 1
ATOM 798 N N . CYS A 1 109 ? 25.944 8.843 -49.981 1.00 87.12 109 CYS A N 1
ATOM 799 C CA . CYS A 1 109 ? 26.494 8.014 -48.914 1.00 87.12 109 CYS A CA 1
ATOM 800 C C . CYS A 1 109 ? 27.423 6.945 -49.505 1.00 87.12 109 CYS A C 1
ATOM 802 O O . CYS A 1 109 ? 27.011 6.168 -50.359 1.00 87.12 109 CYS A O 1
ATOM 804 N N . ASP A 1 110 ? 28.664 6.877 -49.023 1.00 86.69 110 ASP A N 1
ATOM 805 C CA . ASP A 1 110 ? 29.660 5.882 -49.458 1.00 86.69 110 ASP A CA 1
ATOM 806 C C . ASP A 1 110 ? 29.916 4.809 -48.384 1.00 86.69 110 ASP A C 1
ATOM 808 O O . ASP A 1 110 ? 30.991 4.225 -48.299 1.00 86.69 110 ASP A O 1
ATOM 812 N N . GLY A 1 111 ? 28.930 4.565 -47.516 1.00 88.12 111 GLY A N 1
ATOM 813 C CA . GLY A 1 111 ? 29.017 3.517 -46.500 1.00 88.12 111 GLY A CA 1
ATOM 814 C C . GLY A 1 111 ? 29.043 2.119 -47.127 1.00 88.12 111 GLY A C 1
ATOM 815 O O . GLY A 1 111 ? 28.199 1.804 -47.967 1.00 88.12 111 GLY A O 1
ATOM 816 N N . GLU A 1 112 ? 29.996 1.283 -46.703 1.00 88.44 112 GLU A N 1
ATOM 817 C CA . GLU A 1 112 ? 30.157 -0.113 -47.157 1.00 88.44 112 GLU A CA 1
ATOM 818 C C . GLU A 1 112 ? 29.511 -1.149 -46.225 1.00 88.44 112 GLU A C 1
ATOM 820 O O . GLU A 1 112 ? 29.442 -2.329 -46.567 1.00 88.44 112 GLU A O 1
ATOM 825 N N . MET A 1 113 ? 29.092 -0.724 -45.032 1.00 87.12 113 MET A N 1
ATOM 826 C CA . MET A 1 113 ? 28.530 -1.582 -43.993 1.00 87.12 113 MET A CA 1
ATOM 827 C C . MET A 1 113 ? 27.155 -1.066 -43.587 1.00 87.12 113 MET A C 1
ATOM 829 O O . MET A 1 113 ? 26.986 0.137 -43.382 1.00 87.12 113 MET A O 1
ATOM 833 N N . ALA A 1 114 ? 26.212 -1.984 -43.412 1.00 86.75 114 ALA A N 1
ATOM 834 C CA . ALA A 1 114 ? 24.888 -1.713 -42.877 1.00 86.75 114 ALA A CA 1
ATOM 835 C C . ALA A 1 114 ? 24.629 -2.618 -41.671 1.00 86.75 114 ALA A C 1
ATOM 837 O O . ALA A 1 114 ? 24.975 -3.804 -41.699 1.00 86.75 114 ALA A O 1
ATOM 838 N N . THR A 1 115 ? 24.025 -2.070 -40.619 1.00 89.31 115 THR A N 1
ATOM 839 C CA . THR A 1 115 ? 23.346 -2.909 -39.632 1.00 89.31 115 THR A CA 1
ATOM 840 C C . THR A 1 115 ? 22.071 -3.439 -40.260 1.00 89.31 115 THR A C 1
ATOM 842 O O . THR A 1 115 ? 21.357 -2.671 -40.902 1.00 89.31 115 THR A O 1
ATOM 845 N N . PHE A 1 116 ? 21.778 -4.719 -40.044 1.00 87.56 116 PHE A N 1
ATOM 846 C CA . PHE A 1 116 ? 20.505 -5.298 -40.432 1.00 87.56 116 PHE A CA 1
ATOM 847 C C . PHE A 1 116 ? 19.766 -5.962 -39.267 1.00 87.56 116 PHE A C 1
ATOM 849 O O . PHE A 1 116 ? 20.371 -6.514 -38.343 1.00 87.56 116 PHE A O 1
ATOM 856 N N . TYR A 1 117 ? 18.438 -5.990 -39.368 1.00 88.38 117 TYR A N 1
ATOM 857 C CA . TYR A 1 117 ? 17.569 -6.790 -38.505 1.00 88.38 117 TYR A CA 1
ATOM 858 C C . TYR A 1 117 ? 16.675 -7.693 -39.342 1.00 88.38 117 TYR A C 1
ATOM 860 O O . TYR A 1 117 ? 16.097 -7.274 -40.340 1.00 88.38 117 TYR A O 1
ATOM 868 N N . THR A 1 118 ? 16.515 -8.945 -38.920 1.00 87.12 118 THR A N 1
ATOM 869 C CA . THR A 1 118 ? 15.608 -9.881 -39.592 1.00 87.12 118 THR A CA 1
ATOM 870 C C . THR A 1 118 ? 14.317 -10.026 -38.807 1.00 87.12 118 THR A C 1
ATOM 872 O O . THR A 1 118 ? 14.340 -10.508 -37.674 1.00 87.12 118 THR A O 1
ATOM 875 N N . LEU A 1 119 ? 13.186 -9.671 -39.412 1.00 88.62 119 LEU A N 1
ATOM 876 C CA . LEU A 1 119 ? 11.862 -9.825 -38.810 1.00 88.62 119 LEU A CA 1
ATOM 877 C C . LEU A 1 119 ? 10.950 -10.661 -39.715 1.00 88.62 119 LEU A C 1
ATOM 879 O O . LEU A 1 119 ? 10.891 -10.449 -40.928 1.00 88.62 119 LEU A O 1
ATOM 883 N N . GLN A 1 120 ? 10.197 -11.596 -39.126 1.00 88.12 120 GLN A N 1
ATOM 884 C CA . GLN A 1 120 ? 9.159 -12.341 -39.841 1.00 88.12 120 GLN A CA 1
ATOM 885 C C . GLN A 1 120 ? 7.860 -11.538 -39.835 1.00 88.12 120 GLN A C 1
ATOM 887 O O . GLN A 1 120 ? 7.105 -11.557 -38.867 1.00 88.12 120 GLN A O 1
ATOM 892 N N . MET A 1 121 ? 7.606 -10.817 -40.924 1.00 84.31 121 MET A N 1
ATOM 893 C CA . MET A 1 121 ? 6.433 -9.943 -41.045 1.00 84.31 121 MET A CA 1
ATOM 894 C C . MET A 1 121 ? 5.254 -10.608 -41.772 1.00 84.31 121 MET A C 1
ATOM 896 O O . MET A 1 121 ? 4.177 -10.019 -41.857 1.00 84.31 121 MET A O 1
ATOM 900 N N . ARG A 1 122 ? 5.452 -11.808 -42.332 1.00 88.00 122 ARG A N 1
ATOM 901 C CA . ARG A 1 122 ? 4.470 -12.532 -43.155 1.00 88.00 122 ARG A CA 1
ATOM 902 C C . ARG A 1 122 ? 4.298 -13.979 -42.685 1.00 88.00 122 ARG A C 1
ATOM 904 O O . ARG A 1 122 ? 4.823 -14.359 -41.639 1.00 88.00 122 ARG A O 1
ATOM 911 N N . SER A 1 123 ? 3.504 -14.767 -43.413 1.00 89.25 123 SER A N 1
ATOM 912 C CA . SER A 1 123 ? 3.228 -16.165 -43.061 1.00 89.25 123 SER A CA 1
ATOM 913 C C . SER A 1 123 ? 4.519 -16.994 -42.973 1.00 89.25 123 SER A C 1
ATOM 915 O O . SER A 1 123 ? 5.543 -16.614 -43.528 1.00 89.25 123 SER A O 1
ATOM 917 N N . ALA A 1 124 ? 4.498 -18.122 -42.260 1.00 84.25 124 ALA A N 1
ATOM 918 C CA . ALA A 1 124 ? 5.697 -18.938 -42.022 1.00 84.25 124 ALA A CA 1
ATOM 919 C C . ALA A 1 124 ? 6.305 -19.575 -43.291 1.00 84.25 124 ALA A C 1
ATOM 921 O O . ALA A 1 124 ? 7.412 -20.101 -43.223 1.00 84.25 124 ALA A O 1
ATOM 922 N N . ASP A 1 125 ? 5.583 -19.545 -44.413 1.00 90.25 125 ASP A N 1
ATOM 923 C CA . ASP A 1 125 ? 6.037 -20.060 -45.713 1.00 90.25 125 ASP A CA 1
ATOM 924 C C . ASP A 1 125 ? 6.841 -19.019 -46.514 1.00 90.25 125 ASP A C 1
ATOM 926 O O . ASP A 1 125 ? 7.503 -19.334 -47.499 1.00 90.25 125 ASP A O 1
ATOM 930 N N . GLU A 1 126 ? 6.816 -17.758 -46.083 1.00 88.38 126 GLU A N 1
ATOM 931 C CA . GLU A 1 126 ? 7.562 -16.681 -46.721 1.00 88.38 126 GLU A CA 1
ATOM 932 C C . GLU A 1 126 ? 8.895 -16.448 -46.002 1.00 88.38 126 GLU A C 1
ATOM 934 O O . GLU A 1 126 ? 9.002 -16.606 -44.784 1.00 88.38 126 GLU A O 1
ATOM 939 N N . GLY A 1 127 ? 9.924 -16.056 -46.759 1.00 86.00 127 GLY A N 1
ATOM 940 C CA . GLY A 1 127 ? 11.227 -15.706 -46.193 1.00 86.00 127 GLY A CA 1
ATOM 941 C C . GLY A 1 12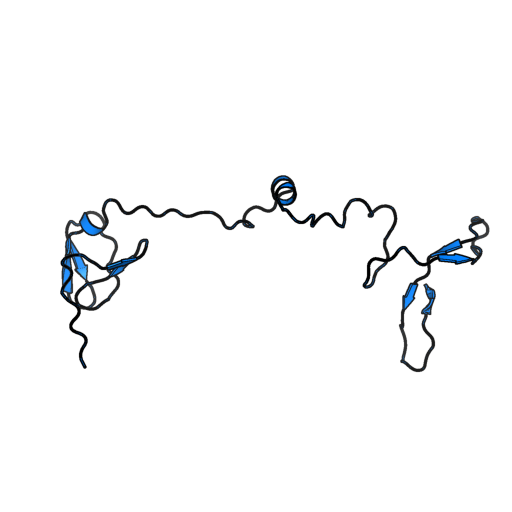7 ? 11.154 -14.512 -45.233 1.00 86.00 127 GLY A C 1
ATOM 942 O O . GLY A 1 127 ? 10.240 -13.686 -45.312 1.00 86.00 127 GLY A O 1
ATOM 943 N N . SER A 1 128 ? 12.143 -14.406 -44.344 1.00 87.56 128 SER A N 1
ATOM 944 C CA . SER A 1 128 ? 12.256 -13.279 -43.417 1.00 87.56 128 SER A CA 1
ATOM 945 C C . SER A 1 128 ? 12.573 -11.973 -44.145 1.00 87.56 128 SER A C 1
ATOM 947 O O . SER A 1 128 ? 13.262 -11.948 -45.166 1.00 87.56 128 SER A O 1
ATOM 949 N N . THR A 1 129 ? 12.070 -10.863 -43.607 1.00 89.25 129 THR A N 1
ATOM 950 C CA . THR A 1 129 ? 12.365 -9.522 -44.117 1.00 89.25 129 THR A CA 1
ATOM 951 C C . THR A 1 129 ? 13.632 -9.000 -43.450 1.00 89.25 129 THR A C 1
ATOM 953 O O . THR A 1 129 ? 13.723 -9.019 -42.222 1.00 89.25 129 THR A O 1
ATOM 956 N N . VAL A 1 130 ? 14.579 -8.514 -44.254 1.00 89.81 130 VAL A N 1
ATOM 957 C CA . VAL A 1 130 ? 15.783 -7.808 -43.795 1.00 89.81 130 VAL A CA 1
ATOM 958 C C . VAL A 1 130 ? 15.488 -6.305 -43.799 1.00 89.81 130 VAL A C 1
ATOM 960 O O . VAL A 1 130 ? 15.024 -5.784 -44.816 1.00 89.81 130 VAL A O 1
ATOM 963 N N . LEU A 1 131 ? 15.693 -5.649 -42.657 1.00 83.69 131 LEU A N 1
ATOM 964 C CA . LEU A 1 131 ? 15.559 -4.204 -42.437 1.00 83.69 131 LEU A CA 1
ATOM 965 C C . LEU A 1 131 ? 16.924 -3.567 -42.225 1.00 83.69 131 LEU A C 1
ATOM 967 O O . LEU A 1 131 ? 17.724 -4.216 -41.514 1.00 83.69 131 LEU A O 1
#

Foldseek 3Di:
DPDPDDQDVAFDDDQQWTADSPPRDTWDQDDPDQWTADPPPRDIDGNCSNPPRDHDDDDDLVPDDDPVSCVVDPDNPPPPDVCVVADPDPDDDDDHQDKDQDADPPPVGGDRIDRWDWADPDDPVDGTDID

Secondary structure (DSSP, 8-state):
--------SSPEEETTEEE-TTT-PBPPPPSS-SEEEPTTT--EEEGGGGTT--------TTSS--HHHHTT-SS---SSSSSTTT----SSS-----EE-----STT-----EE--EE--S-TTSPPEE-

InterPro domains:
  IPR001222 Zinc finger, TFIIS-type [PF01096] (107-130)

Organism: NCBI:txid155126

Radius of gyration: 34.54 Å; chains: 1; bounding box: 50×42×88 Å

Sequence (131 aa):
MPSHRSPSTTADKIGSLLFCKRCGSLLDIPGNEDIIKCAACTYTQDASIYDNMTIQTKSHPDAFPSVLRQNRQLVSSVAQAESLDTEAGAGGGGGKEATMREKCVNPNCDGEMATFYTLQMRSADEGSTVL

pLDDT: mean 77.89, std 18.37, range [33.88, 95.75]